Protein AF-A0A5C4RDD7-F1 (afdb_monomer_lite)

Foldseek 3Di:
DDPDPVVVVQVVVQVVVLVVCVVVVVVVCVVVVWDKQAAQDQAQCDDDRWDWDADPVRDIDTAGIFTFDVDDSNHGHHTDDTDHDHDDDD

Organism: NCBI:txid1173677

Radius of gyration: 14.4 Å; chains: 1; bounding box: 39×30×39 Å

Structure (mmCIF, N/CA/C/O backbone):
data_AF-A0A5C4RDD7-F1
#
_entry.id   AF-A0A5C4RDD7-F1
#
loop_
_atom_site.group_PDB
_atom_site.id
_atom_site.type_symbol
_atom_site.label_atom_id
_atom_site.label_alt_id
_atom_site.label_comp_id
_atom_site.label_asym_id
_atom_site.label_entity_id
_atom_site.label_seq_id
_atom_site.pdbx_PDB_ins_code
_atom_site.Cartn_x
_atom_site.Cartn_y
_atom_site.Cartn_z
_atom_site.occupancy
_atom_site.B_iso_or_equiv
_atom_site.auth_seq_id
_atom_site.auth_comp_id
_atom_site.auth_asym_id
_atom_site.auth_atom_id
_atom_site.pdbx_PDB_model_num
ATOM 1 N N . MET A 1 1 ? 22.051 -3.130 -9.292 1.00 50.09 1 MET A N 1
ATOM 2 C CA . MET A 1 1 ? 21.228 -2.075 -9.928 1.00 50.09 1 MET A CA 1
ATOM 3 C C . MET A 1 1 ? 21.746 -1.872 -11.338 1.00 50.09 1 MET A C 1
ATOM 5 O O . MET A 1 1 ? 22.941 -1.648 -11.484 1.00 50.09 1 MET A O 1
ATOM 9 N N . ALA A 1 2 ? 20.905 -2.023 -12.362 1.00 50.34 2 ALA A N 1
ATOM 10 C CA . ALA A 1 2 ? 21.338 -1.852 -13.747 1.00 50.34 2 ALA A CA 1
ATOM 11 C C . ALA A 1 2 ? 21.593 -0.361 -14.029 1.00 50.34 2 ALA A C 1
ATOM 13 O O . ALA A 1 2 ? 20.697 0.465 -13.872 1.00 50.34 2 ALA A O 1
ATOM 14 N N . ILE A 1 3 ? 22.819 -0.015 -14.425 1.00 57.41 3 ILE A N 1
ATOM 15 C CA . ILE A 1 3 ? 23.274 1.359 -14.706 1.00 57.41 3 ILE A CA 1
ATOM 16 C C . ILE A 1 3 ? 22.896 1.738 -16.150 1.00 57.41 3 ILE A C 1
ATOM 18 O O . ILE A 1 3 ? 23.720 2.228 -16.913 1.00 57.41 3 ILE A O 1
ATOM 22 N N . SER A 1 4 ? 21.667 1.440 -16.581 1.00 76.88 4 SER A N 1
ATOM 23 C CA . SER A 1 4 ? 21.193 1.848 -17.906 1.00 76.88 4 SER A CA 1
ATOM 24 C C . SER A 1 4 ? 20.234 3.037 -17.781 1.00 76.88 4 SER A C 1
ATOM 26 O O . SER A 1 4 ? 19.387 3.054 -16.878 1.00 76.88 4 SER A O 1
ATOM 28 N N . PRO A 1 5 ? 20.321 4.040 -18.674 1.00 81.00 5 PRO A N 1
ATOM 29 C CA . PRO A 1 5 ? 19.361 5.143 -18.722 1.00 81.00 5 PRO A CA 1
ATOM 30 C C . PRO A 1 5 ? 17.904 4.657 -18.776 1.00 81.00 5 PRO A C 1
ATOM 32 O O . PRO A 1 5 ? 17.044 5.212 -18.094 1.00 81.00 5 PRO A O 1
ATOM 35 N N . SER A 1 6 ? 17.648 3.560 -19.496 1.00 81.12 6 SER A N 1
ATOM 36 C CA . SER A 1 6 ? 16.331 2.920 -19.597 1.00 81.12 6 SER A CA 1
ATOM 37 C C . SER A 1 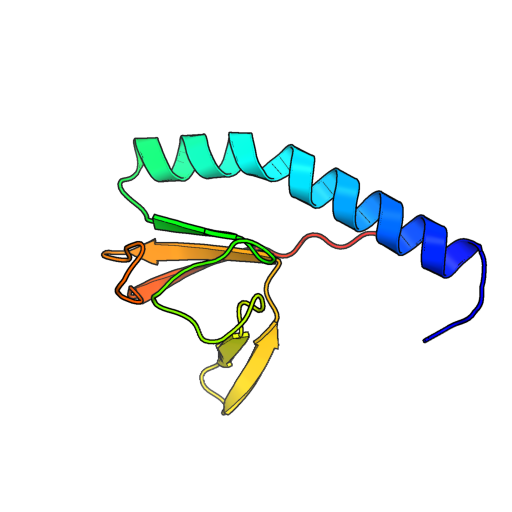6 ? 15.810 2.408 -18.252 1.00 81.12 6 SER A C 1
ATOM 39 O O . SER A 1 6 ? 14.630 2.568 -17.953 1.00 81.12 6 SER A O 1
ATOM 41 N N . HIS A 1 7 ? 16.676 1.844 -17.400 1.00 81.50 7 HIS A N 1
ATOM 42 C CA . HIS A 1 7 ? 16.282 1.401 -16.061 1.00 81.50 7 HIS A CA 1
ATOM 43 C C . HIS A 1 7 ? 15.876 2.584 -15.172 1.00 81.50 7 HIS A C 1
ATOM 45 O O . HIS A 1 7 ? 14.850 2.530 -14.495 1.00 81.50 7 HIS A O 1
ATOM 51 N N . LYS A 1 8 ? 16.641 3.683 -15.216 1.00 86.06 8 LYS A N 1
ATOM 52 C CA . LYS A 1 8 ? 16.327 4.906 -14.462 1.00 86.06 8 LYS A CA 1
ATOM 53 C C . LYS A 1 8 ? 15.024 5.552 -14.941 1.00 86.06 8 LYS A C 1
ATOM 55 O O . LYS A 1 8 ? 14.219 5.975 -14.114 1.00 86.06 8 LYS A O 1
ATOM 60 N N . LEU A 1 9 ? 14.794 5.586 -16.255 1.00 87.25 9 LEU A N 1
ATOM 61 C CA . LEU A 1 9 ? 13.533 6.053 -16.834 1.00 87.25 9 LEU A CA 1
ATOM 62 C C . LEU A 1 9 ? 12.354 5.182 -16.380 1.00 87.25 9 LEU A C 1
ATOM 64 O O . LEU A 1 9 ? 11.335 5.716 -15.954 1.00 87.25 9 LEU A O 1
ATOM 68 N N . GLY A 1 10 ? 12.510 3.855 -16.392 1.00 88.00 10 GLY A N 1
ATOM 69 C CA . GLY A 1 10 ? 11.490 2.929 -15.897 1.00 88.00 10 GLY A CA 1
ATOM 70 C C . GLY A 1 10 ? 11.134 3.166 -14.427 1.00 88.00 10 GLY A C 1
ATOM 71 O O . GLY A 1 10 ? 9.956 3.219 -14.086 1.00 88.00 10 GLY A O 1
ATOM 72 N N . GLN A 1 11 ? 12.129 3.397 -13.562 1.00 87.44 11 GLN A N 1
ATOM 73 C CA . GLN A 1 11 ? 11.877 3.760 -12.162 1.00 87.44 11 GLN A CA 1
ATOM 74 C C . GLN A 1 11 ? 11.120 5.088 -12.029 1.00 87.44 11 GLN A C 1
ATOM 76 O O . GLN A 1 11 ? 10.214 5.198 -11.205 1.00 87.44 11 GLN A O 1
ATOM 81 N N . LEU A 1 12 ? 11.478 6.095 -12.833 1.00 89.56 12 LEU A N 1
ATOM 82 C CA . LEU A 1 12 ? 10.797 7.388 -12.827 1.00 89.56 12 LEU A CA 1
ATOM 83 C C . LEU A 1 12 ? 9.326 7.235 -13.231 1.00 89.56 12 LEU A C 1
ATOM 85 O O . LEU A 1 12 ? 8.454 7.724 -12.517 1.00 89.56 12 LEU A O 1
ATOM 89 N N . ILE A 1 13 ? 9.053 6.512 -14.319 1.00 90.31 13 ILE A N 1
ATOM 90 C CA . ILE A 1 13 ? 7.690 6.223 -14.785 1.00 90.31 13 ILE A CA 1
ATOM 91 C C . ILE A 1 13 ? 6.912 5.460 -13.710 1.00 90.31 13 ILE A C 1
ATOM 93 O O . ILE A 1 13 ? 5.806 5.865 -13.363 1.00 90.31 13 ILE A O 1
ATOM 97 N N . GLY A 1 14 ? 7.501 4.413 -13.124 1.00 90.25 14 GLY A N 1
ATOM 98 C CA . GLY A 1 14 ? 6.872 3.655 -12.040 1.00 90.25 14 GLY A CA 1
ATOM 99 C C . GLY A 1 14 ? 6.517 4.535 -10.838 1.00 90.25 14 GLY A C 1
ATOM 100 O O . GLY A 1 14 ? 5.414 4.449 -10.307 1.00 90.25 14 GLY A O 1
ATOM 101 N N . ASN A 1 15 ? 7.405 5.447 -10.437 1.00 89.62 15 ASN A N 1
ATOM 102 C CA . ASN A 1 15 ? 7.124 6.392 -9.355 1.00 89.62 15 ASN A CA 1
ATOM 103 C C . ASN A 1 15 ? 6.021 7.400 -9.715 1.00 89.62 15 ASN A C 1
ATOM 105 O O . ASN A 1 15 ? 5.190 7.707 -8.861 1.00 89.62 15 ASN A O 1
ATOM 109 N N . ILE A 1 16 ? 5.981 7.888 -10.959 1.00 92.50 16 ILE A N 1
ATOM 110 C CA . ILE A 1 16 ? 4.906 8.768 -11.439 1.00 92.50 16 ILE A CA 1
ATOM 111 C C . ILE A 1 16 ? 3.564 8.034 -11.384 1.00 92.50 16 ILE A C 1
ATOM 113 O O . ILE A 1 16 ? 2.621 8.557 -10.795 1.00 92.50 16 ILE A O 1
ATOM 117 N N . LEU A 1 17 ? 3.488 6.815 -11.928 1.00 92.12 17 LEU A N 1
ATOM 118 C CA . LEU A 1 17 ? 2.269 6.004 -11.918 1.00 92.12 17 LEU A CA 1
ATOM 119 C C . LEU A 1 17 ? 1.757 5.796 -10.490 1.00 92.12 17 LEU A C 1
ATOM 121 O O . LEU A 1 17 ? 0.599 6.097 -10.212 1.00 92.12 17 LEU A O 1
ATOM 125 N N . LYS A 1 18 ? 2.631 5.399 -9.556 1.00 92.62 18 LYS A N 1
ATOM 126 C CA . LYS A 1 18 ? 2.262 5.252 -8.139 1.00 92.62 18 LYS A CA 1
ATOM 127 C C . LYS A 1 18 ? 1.668 6.533 -7.559 1.00 92.62 18 LYS A C 1
ATOM 129 O O . LYS A 1 18 ? 0.591 6.493 -6.972 1.00 92.62 18 LYS A O 1
ATOM 134 N N . ASN A 1 19 ? 2.322 7.675 -7.763 1.00 93.00 19 ASN A N 1
ATOM 135 C CA . ASN A 1 19 ? 1.839 8.954 -7.238 1.00 93.00 19 ASN A CA 1
ATOM 136 C C . ASN A 1 19 ? 0.482 9.367 -7.829 1.00 93.00 19 ASN A C 1
ATOM 138 O O . ASN A 1 19 ? -0.327 9.963 -7.121 1.00 93.00 19 ASN A O 1
ATOM 142 N N . LEU A 1 20 ? 0.208 9.027 -9.093 1.00 94.62 20 LEU A N 1
ATOM 143 C CA . LEU A 1 20 ? -1.089 9.278 -9.729 1.00 94.62 20 LEU A CA 1
ATOM 144 C C . LEU A 1 20 ? -2.212 8.415 -9.135 1.00 94.62 20 LEU A C 1
ATOM 146 O O . LEU A 1 20 ? -3.348 8.878 -9.033 1.00 94.62 20 LEU A O 1
ATOM 150 N N . PHE A 1 21 ? -1.909 7.185 -8.706 1.00 95.06 21 PHE A N 1
ATOM 151 C CA . PHE A 1 21 ? -2.901 6.293 -8.099 1.00 95.06 21 PHE A CA 1
ATOM 152 C C . PHE A 1 21 ? -3.264 6.663 -6.658 1.00 95.06 21 PHE A C 1
ATOM 154 O O . PHE A 1 21 ? -4.404 6.431 -6.260 1.00 95.06 21 PHE A O 1
ATOM 161 N N . VAL A 1 22 ? -2.354 7.274 -5.888 1.00 96.12 22 VAL A N 1
ATOM 162 C CA . VAL A 1 22 ? -2.587 7.639 -4.474 1.00 96.12 22 VAL A CA 1
ATOM 163 C C . VAL A 1 22 ? -3.936 8.337 -4.233 1.00 96.12 22 VAL A C 1
ATOM 165 O O . VAL A 1 22 ? -4.715 7.818 -3.434 1.00 96.12 22 VAL A O 1
ATOM 168 N N . PRO A 1 23 ? -4.281 9.466 -4.889 1.00 97.31 23 PRO A N 1
ATOM 169 C CA . PRO A 1 23 ? -5.550 10.147 -4.617 1.00 97.31 23 PRO A CA 1
ATOM 170 C C . PRO A 1 23 ? -6.779 9.307 -4.998 1.00 97.31 23 PRO A C 1
ATOM 172 O O . PRO A 1 23 ? -7.805 9.374 -4.319 1.00 97.31 23 PRO A O 1
ATOM 175 N N . LEU A 1 24 ? -6.679 8.486 -6.049 1.00 97.25 24 LEU A N 1
ATOM 176 C CA . LEU A 1 24 ? -7.764 7.605 -6.490 1.00 97.25 24 LEU A CA 1
ATOM 177 C C . LEU A 1 24 ? -8.020 6.494 -5.467 1.00 97.25 24 LEU A C 1
ATOM 179 O O . LEU A 1 24 ? -9.159 6.285 -5.047 1.00 97.25 24 LEU A O 1
ATOM 183 N N . LEU A 1 25 ? -6.956 5.825 -5.021 1.00 97.69 25 LEU A N 1
ATOM 184 C CA . LEU A 1 25 ? -7.032 4.775 -4.01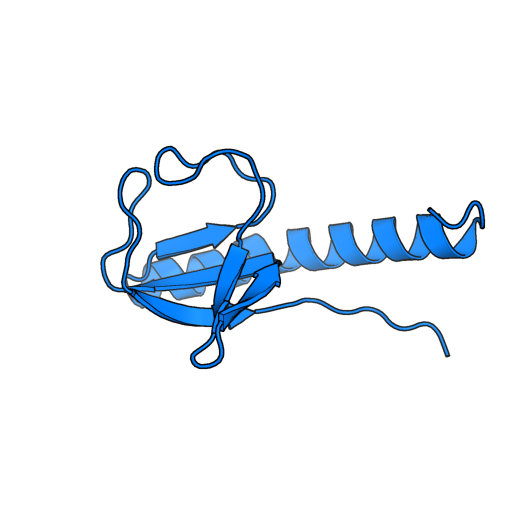0 1.00 97.69 25 LEU A CA 1
ATOM 185 C C . LEU A 1 25 ? -7.460 5.341 -2.653 1.00 97.69 25 LEU A C 1
ATOM 187 O O . LEU A 1 25 ? -8.274 4.724 -1.971 1.00 97.69 25 LEU A O 1
ATOM 191 N N . GLN A 1 26 ? -6.992 6.535 -2.279 1.00 98.12 26 GLN A N 1
ATOM 192 C CA . GLN A 1 26 ? -7.388 7.178 -1.026 1.00 98.12 26 GLN A CA 1
ATOM 193 C C . GLN A 1 26 ? -8.888 7.494 -1.006 1.00 98.12 26 GLN A C 1
ATOM 195 O O . GLN A 1 26 ? -9.551 7.286 0.008 1.00 98.12 26 GLN A O 1
ATOM 200 N N . ASN A 1 27 ? -9.451 7.944 -2.132 1.00 98.38 27 ASN A N 1
ATOM 201 C CA . ASN A 1 27 ? -10.893 8.151 -2.261 1.00 98.38 27 ASN A CA 1
ATOM 202 C C . ASN A 1 27 ? -11.678 6.842 -2.060 1.00 98.38 27 ASN A C 1
ATOM 204 O O . ASN A 1 27 ? -12.711 6.836 -1.392 1.00 98.38 27 ASN A O 1
ATOM 208 N N . ILE A 1 28 ? -11.179 5.723 -2.596 1.00 98.06 28 ILE A N 1
ATOM 209 C CA . ILE A 1 28 ? -11.782 4.397 -2.389 1.00 98.06 28 ILE A CA 1
ATOM 210 C C . ILE A 1 28 ? -11.695 3.988 -0.913 1.00 98.06 28 ILE A C 1
ATOM 212 O O . ILE A 1 28 ? -12.707 3.575 -0.345 1.00 98.06 28 ILE A O 1
ATOM 216 N N . ALA A 1 29 ? -10.533 4.158 -0.274 1.00 98.19 29 ALA A N 1
ATOM 217 C CA . ALA A 1 29 ? -10.332 3.882 1.151 1.00 98.19 29 ALA A CA 1
ATOM 218 C C . ALA A 1 29 ? -11.348 4.645 2.012 1.00 98.19 29 ALA A C 1
ATOM 220 O O . ALA A 1 29 ? -12.073 4.052 2.808 1.00 98.19 29 ALA A O 1
ATOM 221 N N . ASN A 1 30 ? -11.479 5.952 1.767 1.00 98.06 30 ASN A N 1
ATOM 222 C CA . ASN A 1 30 ? -12.389 6.824 2.504 1.00 98.06 30 ASN A CA 1
ATOM 223 C C . ASN A 1 30 ? -13.857 6.394 2.352 1.00 98.06 30 ASN A C 1
ATOM 225 O O . ASN A 1 30 ? -14.592 6.374 3.334 1.00 98.06 30 ASN A O 1
ATOM 229 N N . LYS A 1 31 ? -14.287 6.025 1.137 1.00 98.38 31 LYS A N 1
ATOM 230 C CA . LYS A 1 31 ? -15.668 5.577 0.871 1.00 98.38 31 LYS A CA 1
ATOM 231 C C . LYS A 1 31 ? -15.998 4.221 1.492 1.00 98.38 31 LYS A C 1
ATOM 233 O O . LYS A 1 31 ? -17.160 3.951 1.769 1.00 98.38 31 LYS A O 1
ATOM 238 N N . THR A 1 32 ? -14.996 3.365 1.662 1.00 97.81 32 THR A N 1
ATOM 239 C CA . THR A 1 32 ? -15.165 1.987 2.152 1.00 97.81 32 THR A CA 1
ATOM 240 C C . THR A 1 32 ? -14.818 1.826 3.632 1.00 97.81 32 THR A C 1
ATOM 242 O O . THR A 1 32 ? -15.071 0.767 4.199 1.00 97.81 32 THR A O 1
ATOM 245 N N . GLY A 1 33 ? -14.249 2.856 4.267 1.00 97.69 33 GLY A N 1
ATOM 246 C CA . GLY A 1 33 ? -13.749 2.788 5.642 1.00 97.69 33 GLY A CA 1
ATOM 247 C C . GLY A 1 33 ? -12.484 1.934 5.799 1.00 97.69 33 GLY A C 1
ATOM 248 O O . GLY A 1 33 ? -12.161 1.520 6.910 1.00 97.69 33 GLY A O 1
ATOM 249 N N . LEU A 1 34 ? -11.780 1.643 4.702 1.00 98.44 34 LEU A N 1
ATOM 250 C CA . LEU A 1 34 ? -10.528 0.888 4.713 1.00 98.44 34 LEU A CA 1
ATOM 251 C C . LEU A 1 34 ? -9.339 1.819 4.950 1.00 98.44 34 LEU A C 1
ATOM 253 O O . LEU A 1 34 ? -9.331 2.975 4.525 1.00 98.44 34 LEU A O 1
ATOM 257 N N . TYR A 1 35 ? -8.297 1.290 5.583 1.00 98.06 35 TYR A N 1
ATOM 258 C CA . TYR A 1 35 ? -7.014 1.975 5.656 1.00 98.06 35 TYR A CA 1
ATOM 259 C C . TYR A 1 35 ? -6.213 1.687 4.387 1.00 98.06 35 TYR A C 1
ATOM 261 O O . TYR A 1 35 ? -6.098 0.531 3.981 1.00 98.06 35 TYR A O 1
ATOM 269 N N . LEU A 1 36 ? -5.661 2.726 3.765 1.00 98.06 36 LEU A N 1
ATOM 270 C CA . LEU A 1 36 ? -4.750 2.596 2.633 1.00 98.06 36 LEU A CA 1
ATOM 271 C C . LEU A 1 36 ? -3.312 2.731 3.131 1.00 98.06 36 LEU A C 1
ATOM 273 O O . LEU A 1 36 ? -2.901 3.803 3.571 1.00 98.06 36 LEU A O 1
ATOM 277 N N . ASP A 1 37 ? -2.555 1.647 3.041 1.00 96.88 37 ASP A N 1
ATOM 278 C CA . ASP A 1 37 ? -1.118 1.650 3.272 1.00 96.88 37 ASP A CA 1
ATOM 279 C C . ASP A 1 37 ? -0.381 1.914 1.956 1.00 96.88 37 ASP A C 1
ATOM 281 O O . ASP A 1 37 ? -0.690 1.289 0.939 1.00 96.88 37 ASP A O 1
AT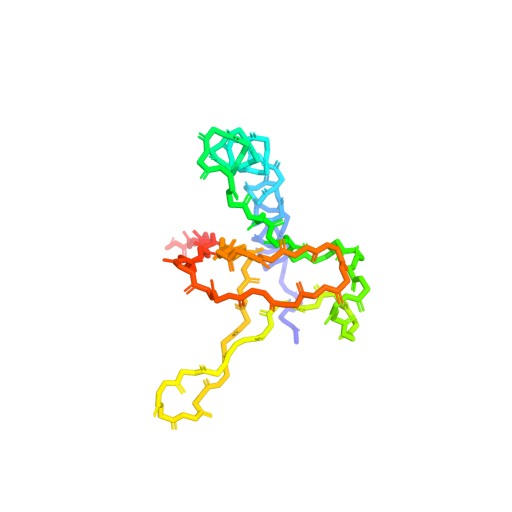OM 285 N N . ILE A 1 38 ? 0.573 2.849 1.966 1.00 96.50 38 ILE A N 1
ATOM 286 C CA . ILE A 1 38 ? 1.254 3.357 0.765 1.00 96.50 38 ILE A CA 1
ATOM 287 C C . ILE A 1 38 ? 2.768 3.227 0.934 1.00 96.50 38 ILE A C 1
ATOM 289 O O . ILE A 1 38 ? 3.349 3.783 1.871 1.00 96.50 38 ILE A O 1
ATOM 293 N N . VAL A 1 39 ? 3.432 2.534 0.006 1.00 95.06 39 VAL A N 1
ATOM 294 C CA . VAL A 1 39 ? 4.886 2.352 0.047 1.00 95.06 39 VAL A CA 1
ATOM 295 C C . VAL A 1 39 ? 5.601 3.705 0.054 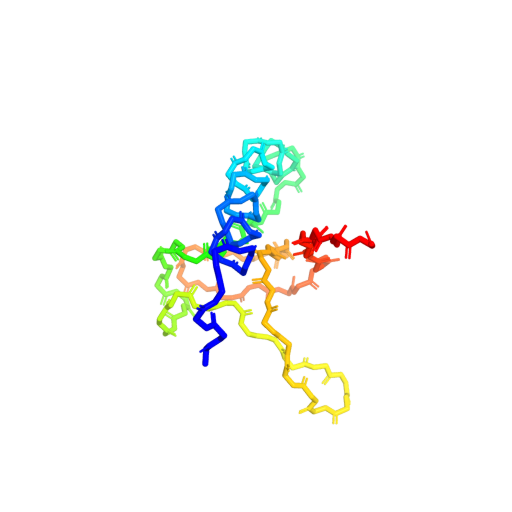1.00 95.06 39 VAL A C 1
ATOM 297 O O . VAL A 1 39 ? 5.215 4.652 -0.630 1.00 95.06 39 VAL A O 1
ATOM 300 N N . GLY A 1 40 ? 6.670 3.826 0.838 1.00 92.06 40 GLY A N 1
ATOM 301 C CA . GLY A 1 40 ? 7.415 5.078 0.964 1.00 92.06 40 GLY A CA 1
ATOM 302 C C . GLY A 1 40 ? 6.875 6.035 2.030 1.00 92.06 40 GLY A C 1
ATOM 303 O O . GLY A 1 40 ? 7.652 6.866 2.516 1.00 92.06 40 GLY A O 1
ATOM 304 N N . GLN A 1 41 ? 5.603 5.914 2.430 1.00 92.12 41 GLN A N 1
ATOM 305 C CA . GLN A 1 41 ? 5.017 6.773 3.457 1.00 92.12 41 GLN A CA 1
ATOM 306 C C . GLN A 1 41 ? 5.372 6.283 4.871 1.00 92.12 41 GLN A C 1
ATOM 308 O O . GLN A 1 41 ? 5.305 5.086 5.152 1.00 92.12 41 GLN A O 1
ATOM 313 N N . PRO A 1 42 ? 5.771 7.182 5.791 1.00 92.12 42 PRO A N 1
ATOM 314 C CA . PRO A 1 42 ? 5.997 6.806 7.180 1.00 92.12 42 PRO A CA 1
ATOM 315 C C . PRO A 1 42 ? 4.694 6.356 7.851 1.00 92.12 42 PRO A C 1
ATOM 317 O O . PRO A 1 42 ? 3.725 7.111 7.903 1.00 92.12 42 PRO A O 1
ATOM 320 N N . ARG A 1 43 ? 4.703 5.161 8.443 1.00 94.56 43 ARG A N 1
ATOM 321 C CA . ARG A 1 43 ? 3.587 4.617 9.225 1.00 94.56 43 ARG A CA 1
ATOM 322 C C . ARG A 1 43 ? 4.120 3.998 10.513 1.00 94.56 43 ARG A C 1
ATOM 324 O O . ARG A 1 43 ? 4.992 3.141 10.454 1.00 94.56 43 ARG A O 1
ATOM 331 N N . LYS A 1 44 ? 3.592 4.394 11.679 1.00 95.44 44 LYS A N 1
ATOM 332 C CA . LYS A 1 44 ? 4.070 3.900 12.991 1.00 95.44 44 LYS A CA 1
ATOM 333 C C . LYS A 1 44 ? 3.876 2.391 13.161 1.00 95.44 44 LYS A C 1
ATOM 335 O O . LYS A 1 44 ? 4.664 1.759 13.851 1.00 95.44 44 LYS A O 1
ATOM 340 N N . ALA A 1 45 ? 2.856 1.826 12.517 1.00 94.62 45 ALA A N 1
ATOM 341 C CA . ALA A 1 45 ? 2.594 0.389 12.504 1.00 94.62 45 ALA A CA 1
ATOM 342 C C . ALA A 1 45 ? 3.676 -0.442 11.780 1.00 94.62 45 ALA A C 1
ATOM 344 O O . ALA A 1 45 ? 3.683 -1.664 11.910 1.00 94.62 45 ALA A O 1
ATOM 345 N N . ARG A 1 46 ? 4.575 0.188 11.001 1.00 90.81 46 ARG A N 1
ATOM 346 C CA . ARG A 1 46 ? 5.643 -0.493 10.255 1.00 90.81 46 ARG A CA 1
ATOM 347 C C . ARG A 1 46 ? 7.028 -0.004 10.650 1.00 90.81 46 ARG A C 1
ATOM 349 O O . ARG A 1 46 ? 7.257 1.169 10.934 1.00 90.81 46 ARG A O 1
ATOM 356 N N . LYS A 1 47 ? 7.995 -0.919 10.575 1.00 88.62 47 LYS A N 1
ATOM 357 C CA . LYS A 1 47 ? 9.417 -0.582 10.634 1.00 88.62 47 LYS A CA 1
ATOM 358 C C . LYS A 1 47 ? 9.918 -0.288 9.219 1.00 88.62 47 LYS A C 1
ATOM 360 O O . LYS A 1 47 ? 10.044 -1.190 8.399 1.00 88.62 47 LYS A O 1
ATOM 365 N N . GLY A 1 48 ? 10.239 0.974 8.948 1.00 90.06 48 GLY A N 1
ATOM 366 C CA . GLY A 1 48 ? 10.739 1.415 7.645 1.00 90.06 48 GLY A CA 1
ATOM 367 C C . GLY A 1 48 ? 9.629 1.855 6.687 1.00 90.06 48 GLY A C 1
ATOM 368 O O . GLY A 1 48 ? 8.542 2.227 7.112 1.00 90.06 48 GLY A O 1
ATOM 369 N N . LYS A 1 49 ? 9.947 1.875 5.388 1.00 88.31 49 LYS A N 1
ATOM 370 C CA . LYS A 1 49 ? 9.091 2.434 4.323 1.00 88.31 49 LYS A CA 1
ATOM 371 C C . LYS A 1 49 ? 8.535 1.390 3.349 1.00 88.31 49 LYS A C 1
ATOM 373 O O . LYS A 1 49 ? 7.828 1.751 2.413 1.00 88.31 49 LYS A O 1
ATOM 378 N N . LYS A 1 50 ? 8.913 0.123 3.514 1.00 91.88 50 LYS A N 1
ATOM 379 C CA . LYS A 1 50 ? 8.438 -0.975 2.671 1.00 91.88 50 LYS A CA 1
ATOM 380 C C . LYS A 1 50 ? 7.124 -1.523 3.212 1.00 91.88 50 LYS A C 1
ATOM 382 O O . LYS A 1 50 ? 6.936 -1.580 4.428 1.00 91.88 50 LYS A O 1
ATOM 387 N N . ILE A 1 51 ? 6.263 -1.968 2.306 1.00 94.44 51 ILE A N 1
ATOM 388 C CA . ILE A 1 51 ? 5.085 -2.759 2.643 1.00 94.44 51 ILE A CA 1
ATOM 389 C C . ILE A 1 51 ? 5.394 -4.194 2.253 1.00 94.44 51 ILE A C 1
ATOM 391 O O . ILE A 1 51 ? 5.247 -4.563 1.096 1.00 94.44 51 ILE A O 1
ATOM 395 N N . THR A 1 52 ? 5.848 -4.981 3.219 1.00 93.12 52 THR A N 1
ATOM 396 C CA . THR A 1 52 ? 6.138 -6.400 3.015 1.00 93.12 52 THR A CA 1
ATOM 397 C C . THR A 1 52 ? 5.042 -7.224 3.678 1.00 93.12 52 THR A C 1
ATOM 399 O O . THR A 1 52 ? 4.701 -6.972 4.840 1.00 93.12 52 THR A O 1
ATOM 402 N N . TRP A 1 53 ? 4.492 -8.186 2.942 1.00 90.50 53 TRP A N 1
ATOM 403 C CA . TRP A 1 53 ? 3.533 -9.169 3.445 1.00 90.50 53 TRP A CA 1
ATOM 404 C C . TRP A 1 53 ? 3.985 -10.581 3.098 1.00 90.50 53 TRP A C 1
ATOM 406 O O . TRP A 1 53 ? 4.586 -10.797 2.048 1.00 90.50 53 TRP A O 1
ATOM 416 N N . GLU A 1 54 ? 3.700 -11.520 3.995 1.00 89.81 54 GLU A N 1
ATOM 417 C CA . GLU A 1 54 ? 3.959 -12.944 3.799 1.00 89.81 54 GLU A CA 1
ATOM 418 C C . GLU A 1 54 ? 2.700 -13.621 3.244 1.00 89.81 54 GLU A C 1
ATOM 420 O O . GLU A 1 54 ? 1.595 -13.388 3.744 1.00 89.81 54 GLU A O 1
ATOM 425 N N . ASP A 1 55 ? 2.855 -14.413 2.184 1.00 84.69 55 ASP A N 1
ATOM 426 C CA . ASP A 1 55 ? 1.783 -15.245 1.645 1.00 84.69 55 ASP A CA 1
ATOM 427 C C . ASP A 1 55 ? 1.601 -16.544 2.452 1.00 84.69 55 ASP A C 1
ATOM 429 O O . ASP A 1 55 ? 2.334 -16.841 3.392 1.00 84.69 55 ASP A O 1
ATOM 433 N N . THR A 1 56 ? 0.612 -17.358 2.081 1.00 85.12 56 THR A N 1
ATOM 434 C CA . THR A 1 56 ? 0.304 -18.621 2.776 1.00 85.12 56 THR A CA 1
ATOM 435 C C . THR A 1 56 ? 1.411 -19.674 2.699 1.00 85.12 56 THR A C 1
ATOM 437 O O . THR A 1 56 ? 1.332 -20.683 3.395 1.00 85.12 56 THR A O 1
ATOM 440 N N . TYR A 1 57 ? 2.408 -19.479 1.836 1.00 89.12 57 TYR A N 1
ATOM 441 C CA . TYR A 1 57 ? 3.533 -20.387 1.630 1.00 89.12 57 TYR A CA 1
ATOM 442 C C . TYR A 1 57 ? 4.826 -19.870 2.275 1.00 89.12 57 TYR A C 1
ATOM 444 O O . TYR A 1 57 ? 5.868 -20.508 2.131 1.00 89.12 57 TYR A O 1
ATOM 452 N N . GLY A 1 58 ? 4.776 -18.737 2.982 1.00 90.25 58 GLY A N 1
ATOM 453 C CA . GLY A 1 58 ? 5.938 -18.138 3.630 1.00 90.25 58 GLY A CA 1
ATOM 454 C C . GLY A 1 58 ? 6.776 -17.238 2.716 1.00 90.25 58 GLY A C 1
ATOM 455 O O . GLY A 1 58 ? 7.853 -16.800 3.121 1.00 90.25 58 GLY A O 1
ATOM 456 N N . ASN A 1 59 ? 6.331 -16.948 1.486 1.00 90.38 59 ASN A N 1
ATOM 457 C CA . ASN A 1 59 ? 7.065 -16.021 0.623 1.00 90.38 59 ASN A CA 1
ATOM 458 C C . ASN A 1 59 ? 6.697 -14.583 0.966 1.00 90.38 59 ASN A C 1
ATOM 460 O O . ASN A 1 59 ? 5.529 -14.258 1.178 1.00 90.38 59 ASN A O 1
ATOM 464 N N . THR A 1 60 ? 7.697 -13.706 0.961 1.00 91.06 60 THR A N 1
ATOM 465 C CA . THR A 1 60 ? 7.492 -12.280 1.206 1.00 91.06 60 THR A CA 1
ATOM 466 C C . THR A 1 60 ? 7.394 -11.508 -0.100 1.00 91.06 60 THR A C 1
ATOM 468 O O . THR A 1 60 ? 8.211 -11.679 -1.005 1.00 91.06 60 THR A O 1
ATOM 471 N N . HIS A 1 61 ? 6.400 -10.628 -0.178 1.00 90.38 61 HIS A N 1
ATOM 472 C CA . HIS A 1 61 ? 6.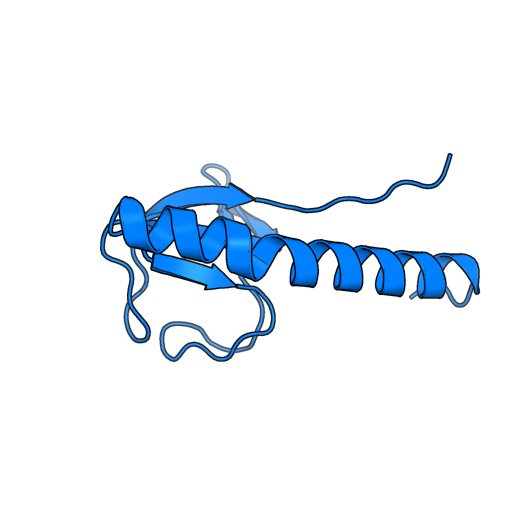158 -9.776 -1.335 1.00 90.38 61 HIS A CA 1
ATOM 473 C C . HIS A 1 61 ? 6.156 -8.311 -0.903 1.00 90.38 61 HIS A C 1
ATOM 475 O O . HIS A 1 61 ? 5.493 -7.942 0.072 1.00 90.38 61 HIS A O 1
ATOM 481 N N . ASP A 1 62 ? 6.908 -7.482 -1.625 1.00 93.12 62 ASP A N 1
ATOM 482 C CA . ASP A 1 62 ? 6.924 -6.030 -1.441 1.00 93.12 62 ASP A CA 1
ATOM 483 C C . ASP A 1 62 ? 5.832 -5.410 -2.319 1.00 93.12 62 ASP A C 1
ATOM 485 O O . ASP A 1 62 ? 5.837 -5.592 -3.530 1.00 93.12 62 ASP A O 1
ATOM 489 N N . MET A 1 63 ? 4.907 -4.670 -1.712 1.00 95.12 63 MET A N 1
ATOM 490 C CA . MET A 1 63 ? 3.733 -4.106 -2.381 1.00 95.12 63 MET A CA 1
ATOM 491 C C . MET A 1 63 ? 3.843 -2.588 -2.503 1.00 95.12 63 MET A C 1
ATOM 493 O O . MET A 1 63 ? 4.419 -1.926 -1.633 1.00 95.12 63 MET A O 1
ATOM 497 N N . ASP A 1 64 ? 3.222 -2.021 -3.540 1.00 95.50 64 ASP A N 1
ATOM 498 C CA . ASP A 1 64 ? 3.090 -0.568 -3.661 1.00 95.50 64 ASP A CA 1
ATOM 499 C C . ASP A 1 64 ? 1.980 -0.027 -2.753 1.00 95.50 64 ASP A C 1
ATOM 501 O O . ASP A 1 64 ? 2.162 1.000 -2.091 1.00 95.50 64 ASP A O 1
ATOM 505 N N . PHE A 1 65 ? 0.844 -0.731 -2.697 1.00 97.06 65 PHE A N 1
ATOM 506 C CA . PHE A 1 65 ? -0.293 -0.371 -1.855 1.00 97.06 65 PHE A CA 1
ATOM 507 C C . PHE A 1 65 ? -0.980 -1.598 -1.263 1.00 97.06 65 PHE A C 1
ATOM 509 O O . PHE A 1 65 ? -1.081 -2.644 -1.910 1.00 97.06 65 PHE A O 1
ATOM 516 N N . VAL A 1 66 ? -1.525 -1.444 -0.056 1.00 97.31 66 VAL A N 1
ATOM 517 C CA . VAL A 1 66 ? -2.380 -2.458 0.573 1.00 97.31 66 VAL A CA 1
ATOM 518 C C . VAL A 1 66 ? -3.587 -1.792 1.210 1.00 97.31 66 VAL A C 1
ATOM 520 O O . VAL A 1 66 ? -3.446 -0.853 1.992 1.00 97.31 66 VAL A O 1
ATOM 523 N N . PHE A 1 67 ? -4.780 -2.291 0.895 1.00 98.25 67 PHE A N 1
ATOM 524 C CA . PHE A 1 67 ? -5.969 -1.956 1.669 1.00 98.25 67 PHE A CA 1
ATOM 525 C C . PHE A 1 67 ? -6.080 -2.883 2.871 1.00 98.25 67 PHE A C 1
ATOM 527 O O . PHE A 1 67 ? -5.967 -4.103 2.738 1.00 98.25 67 PHE A O 1
ATOM 534 N N . GLU A 1 68 ? -6.361 -2.307 4.034 1.00 97.75 68 GLU A N 1
ATOM 535 C CA . GLU A 1 68 ? -6.490 -3.030 5.292 1.00 97.75 68 GLU A CA 1
ATOM 536 C C . GLU A 1 68 ? -7.846 -2.757 5.947 1.00 97.75 68 GLU A C 1
ATOM 538 O O . GLU A 1 68 ? -8.255 -1.610 6.143 1.00 97.75 68 GLU A O 1
ATOM 543 N N . TYR A 1 69 ? -8.525 -3.829 6.352 1.00 97.88 69 TYR A N 1
ATOM 544 C CA . TYR A 1 69 ? -9.682 -3.749 7.233 1.00 97.88 69 TYR A CA 1
ATOM 545 C C . TYR A 1 69 ? -9.219 -3.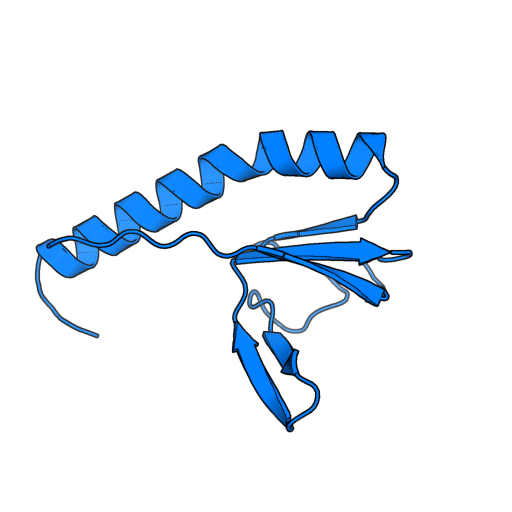582 8.683 1.00 97.88 69 TYR A C 1
ATOM 547 O O . TYR A 1 69 ? -8.355 -4.328 9.151 1.00 97.88 69 TYR A O 1
ATOM 555 N N . SER A 1 70 ? -9.793 -2.602 9.388 1.00 97.81 70 SER A N 1
ATOM 556 C CA . SER A 1 70 ? -9.410 -2.221 10.760 1.00 97.81 70 SER A CA 1
ATOM 557 C C . SER A 1 70 ? -7.934 -1.812 10.926 1.00 97.81 70 SER A C 1
ATOM 559 O O . SER A 1 70 ? -7.405 -1.848 12.036 1.00 97.81 70 SER A O 1
ATOM 561 N N . GLY A 1 71 ? -7.266 -1.410 9.840 1.00 97.44 71 GLY A N 1
ATOM 562 C CA . GLY A 1 71 ? -5.924 -0.828 9.891 1.00 97.44 71 GLY A CA 1
ATOM 563 C C . GLY A 1 71 ? -5.938 0.627 10.367 1.00 97.44 71 GLY A C 1
ATOM 564 O O . GLY A 1 71 ? -6.946 1.327 10.276 1.00 97.44 71 GLY A O 1
ATOM 565 N N . SER A 1 72 ? -4.806 1.102 10.882 1.00 97.06 72 SER A N 1
ATOM 566 C CA . SER A 1 72 ? -4.616 2.503 11.271 1.00 97.06 72 SER A CA 1
ATOM 567 C C . SER A 1 72 ? -3.155 2.940 11.129 1.00 97.06 72 SER A C 1
ATOM 569 O O . SER A 1 72 ? -2.272 2.153 10.780 1.00 97.06 72 SER A O 1
ATOM 571 N N . ALA A 1 73 ? -2.860 4.199 11.461 1.00 96.38 73 ALA A N 1
ATOM 572 C CA . ALA A 1 73 ? -1.486 4.700 11.481 1.00 96.38 73 ALA A CA 1
ATOM 573 C C . ALA A 1 73 ? -0.569 3.938 12.464 1.00 96.38 73 ALA A C 1
ATOM 575 O O . ALA A 1 73 ? 0.647 3.913 12.262 1.00 96.38 73 ALA A O 1
ATOM 576 N N . THR A 1 74 ? -1.130 3.329 13.516 1.00 97.19 74 THR A N 1
ATOM 577 C CA . THR A 1 74 ? -0.390 2.659 14.602 1.00 97.19 74 THR A CA 1
ATOM 578 C C . THR A 1 74 ? -0.594 1.150 14.664 1.00 97.19 74 THR A C 1
ATOM 580 O O . THR A 1 74 ? 0.181 0.482 15.340 1.00 97.19 74 THR A O 1
ATOM 583 N N . THR A 1 75 ? -1.586 0.609 13.958 1.00 97.00 75 THR A N 1
ATOM 584 C CA . THR A 1 75 ? -1.934 -0.816 14.005 1.00 97.00 75 THR A CA 1
ATOM 585 C C . THR A 1 75 ? -2.081 -1.367 12.593 1.00 97.00 75 THR A C 1
ATOM 587 O O . THR A 1 75 ? -2.727 -0.733 11.757 1.00 97.00 75 THR A O 1
ATOM 590 N N . LEU A 1 76 ? -1.498 -2.541 12.332 1.00 95.56 76 LEU A N 1
ATOM 591 C CA . LEU A 1 76 ? -1.727 -3.290 11.095 1.00 95.56 76 LEU A CA 1
ATOM 592 C C . LEU A 1 76 ? -3.105 -3.955 11.147 1.00 95.56 76 LEU A C 1
ATOM 594 O O . LEU A 1 76 ? -3.436 -4.620 12.128 1.00 95.56 76 LEU A O 1
ATOM 598 N N . GLY A 1 77 ? -3.903 -3.752 10.103 1.00 95.94 77 GLY A N 1
ATOM 599 C CA . GLY A 1 77 ? -5.191 -4.412 9.931 1.00 95.94 77 GLY A CA 1
ATOM 600 C C . GLY A 1 77 ? -5.073 -5.725 9.160 1.00 95.94 77 GLY A C 1
ATOM 601 O O . GLY A 1 77 ? -3.983 -6.173 8.803 1.00 95.94 77 GLY A O 1
ATOM 602 N N . ARG A 1 78 ? -6.222 -6.333 8.854 1.00 95.31 78 ARG A N 1
ATOM 603 C CA . ARG A 1 78 ? -6.274 -7.492 7.955 1.00 95.31 78 ARG A CA 1
ATOM 604 C C . ARG A 1 78 ? -6.161 -7.000 6.509 1.00 95.31 78 ARG A C 1
ATOM 606 O O . ARG A 1 78 ? -7.030 -6.224 6.104 1.00 95.31 78 ARG A O 1
ATOM 613 N N . PRO A 1 79 ? -5.174 -7.447 5.716 1.00 95.06 79 PRO A N 1
ATOM 614 C CA . PRO A 1 79 ? -5.087 -7.060 4.314 1.00 95.06 79 PRO A CA 1
ATOM 615 C C . PRO A 1 79 ? -6.307 -7.602 3.557 1.00 95.06 79 PRO A C 1
ATOM 617 O O . PRO A 1 79 ? -6.703 -8.752 3.745 1.00 95.06 79 PRO A O 1
ATOM 620 N N . VAL A 1 80 ? -6.931 -6.761 2.732 1.00 95.75 80 VAL A N 1
ATOM 621 C CA . VAL A 1 80 ? -8.101 -7.123 1.909 1.00 95.75 80 VAL A CA 1
ATOM 622 C C . VAL A 1 80 ? -7.839 -6.987 0.413 1.00 95.75 80 VAL A C 1
ATOM 624 O O . VAL A 1 80 ? -8.541 -7.605 -0.380 1.00 95.75 80 VAL A O 1
ATOM 627 N N . ALA A 1 81 ? -6.829 -6.209 0.024 1.00 95.12 81 ALA A N 1
ATOM 628 C CA . ALA A 1 81 ? -6.362 -6.131 -1.352 1.00 95.12 81 ALA A CA 1
ATOM 629 C C . ALA A 1 81 ? -4.890 -5.715 -1.398 1.00 95.12 81 ALA A C 1
ATOM 631 O O . ALA A 1 81 ? -4.470 -4.817 -0.665 1.00 95.12 81 ALA A O 1
ATOM 632 N N . PHE A 1 82 ? -4.149 -6.343 -2.304 1.00 95.00 82 PHE A N 1
ATOM 633 C CA . PHE A 1 82 ? -2.764 -6.032 -2.636 1.00 95.00 82 PHE A CA 1
ATOM 634 C C . PHE A 1 82 ? -2.733 -5.409 -4.028 1.00 95.00 82 PHE A C 1
ATOM 636 O O . PHE A 1 82 ? -3.377 -5.926 -4.942 1.00 95.00 82 PHE A O 1
ATOM 643 N N . ILE A 1 83 ? -2.038 -4.284 -4.188 1.00 95.00 83 ILE A N 1
ATOM 644 C CA . ILE A 1 83 ? -1.985 -3.555 -5.457 1.00 95.00 83 ILE A CA 1
ATOM 645 C C . ILE A 1 83 ? -0.529 -3.237 -5.778 1.00 95.00 83 ILE A C 1
ATOM 647 O O . ILE A 1 83 ? 0.195 -2.665 -4.959 1.00 95.00 83 ILE A O 1
ATOM 651 N N . GLU A 1 84 ? -0.131 -3.566 -7.002 1.00 92.88 84 GLU A N 1
ATOM 652 C CA . GLU A 1 84 ? 1.208 -3.327 -7.526 1.00 92.88 84 GLU A CA 1
ATOM 653 C C . GLU A 1 84 ? 1.115 -2.682 -8.911 1.00 92.88 84 GLU A C 1
ATOM 655 O O . GLU A 1 84 ? 0.303 -3.079 -9.750 1.00 92.88 84 GLU A O 1
ATOM 660 N N . SER A 1 85 ? 1.927 -1.652 -9.144 1.00 87.50 85 SER A N 1
ATOM 661 C CA . SER A 1 85 ? 1.984 -0.934 -10.412 1.00 87.50 85 SER A CA 1
ATOM 662 C C . SER A 1 85 ? 3.234 -1.345 -11.182 1.00 87.50 85 SER A C 1
ATOM 664 O O . SER A 1 85 ? 4.342 -0.905 -10.874 1.00 87.50 85 SER A O 1
ATOM 666 N N . ALA A 1 86 ? 3.057 -2.107 -12.260 1.00 85.31 86 ALA A N 1
ATOM 667 C CA . ALA A 1 86 ? 4.152 -2.519 -13.132 1.00 85.31 86 ALA A CA 1
ATOM 668 C C . ALA A 1 86 ? 4.152 -1.753 -14.466 1.00 85.31 86 ALA A C 1
ATOM 670 O O . ALA A 1 86 ? 3.134 -1.653 -15.147 1.00 85.31 86 ALA A O 1
ATOM 671 N N . TRP A 1 87 ? 5.329 -1.277 -14.878 1.00 82.19 87 TRP A N 1
ATOM 672 C CA . TRP A 1 87 ? 5.600 -0.795 -16.236 1.00 82.19 87 TRP A CA 1
ATOM 673 C C . TRP A 1 87 ? 6.554 -1.765 -16.933 1.00 82.19 87 TRP A C 1
ATOM 675 O O . TRP A 1 87 ? 7.550 -2.186 -16.341 1.00 82.19 87 TRP A O 1
ATOM 685 N N . ARG A 1 88 ? 6.280 -2.102 -18.197 1.00 79.00 88 ARG A N 1
ATOM 686 C CA . ARG A 1 88 ? 7.143 -2.968 -19.009 1.00 79.00 88 ARG A CA 1
ATOM 687 C C . ARG A 1 88 ? 7.453 -2.304 -20.345 1.00 79.00 88 ARG A C 1
ATOM 689 O O . ARG A 1 88 ? 6.540 -1.968 -21.093 1.00 79.00 88 ARG A O 1
ATOM 696 N N . LEU A 1 89 ? 8.742 -2.159 -20.645 1.00 69.69 89 LEU A N 1
ATOM 697 C CA . LEU A 1 89 ? 9.219 -1.866 -21.995 1.00 69.69 89 LEU A CA 1
ATOM 698 C C . LEU A 1 89 ? 9.392 -3.214 -22.710 1.00 69.69 89 LEU A C 1
ATOM 700 O O . LEU A 1 89 ? 10.056 -4.088 -22.152 1.00 69.69 89 LEU A O 1
ATOM 704 N N . HIS A 1 90 ? 8.756 -3.390 -23.867 1.00 59.25 90 HIS A N 1
ATOM 705 C CA . HIS A 1 90 ? 8.948 -4.557 -24.737 1.00 59.25 90 HIS A CA 1
ATOM 706 C C . HIS A 1 90 ? 9.931 -4.165 -25.837 1.00 59.25 90 HIS A C 1
ATOM 708 O O . HIS A 1 90 ? 9.842 -2.995 -26.279 1.00 59.25 90 HIS A O 1
#

pLDDT: mean 90.84, std 9.64, range [50.09, 98.44]

Sequence (90 aa):
MAISPSHKLGQLIGNILKNLFVPLLQNIANKTGLYLDIVGQPRKARKGKKITWEDTYGNTHDMDFVFEYSGSATTLGRPVAFIESAWRLH

Secondary structure (DSSP, 8-state):
----HHHHHHHHHHHHHHHHHHHHHHHHHHHHT-EEEETTS--TTSSSS-EEEE-TTS-EEEESEEEEET--SSS--EEEEEE-------